Protein AF-A0A9D0ZT81-F1 (afdb_monomer_lite)

Radius of gyration: 25.04 Å; chains: 1; bounding box: 52×40×64 Å

Structure (mmCIF, N/CA/C/O backbone):
data_AF-A0A9D0ZT81-F1
#
_entry.id   AF-A0A9D0ZT81-F1
#
loop_
_atom_site.group_PDB
_atom_site.id
_atom_site.type_symbol
_atom_site.label_atom_id
_atom_site.label_alt_id
_atom_site.label_comp_id
_atom_site.label_asym_id
_atom_site.label_entity_id
_atom_site.label_seq_id
_atom_site.pdbx_PDB_ins_code
_atom_site.Cartn_x
_atom_site.Cartn_y
_atom_site.Cartn_z
_atom_site.occupancy
_atom_site.B_iso_or_equiv
_atom_site.auth_seq_id
_atom_site.auth_comp_id
_atom_site.auth_asym_id
_atom_site.auth_atom_id
_atom_site.pdbx_PDB_model_num
ATOM 1 N N . MET A 1 1 ? 24.946 -2.592 -26.479 1.00 82.44 1 MET A N 1
ATOM 2 C CA . MET A 1 1 ? 24.316 -2.781 -27.809 1.00 82.44 1 MET A CA 1
ATOM 3 C C . MET A 1 1 ? 22.796 -2.779 -27.661 1.00 82.44 1 MET A C 1
ATOM 5 O O . MET A 1 1 ? 22.275 -3.641 -26.964 1.00 82.44 1 MET A O 1
ATOM 9 N N . ASN A 1 2 ? 22.086 -1.846 -28.307 1.00 84.75 2 ASN A N 1
ATOM 10 C CA . ASN A 1 2 ? 20.623 -1.682 -28.164 1.00 84.75 2 ASN A CA 1
ATOM 11 C C . ASN A 1 2 ? 19.808 -2.383 -29.264 1.00 84.75 2 ASN A C 1
ATOM 13 O O . ASN A 1 2 ? 18.616 -2.126 -29.424 1.00 84.75 2 ASN A O 1
ATOM 17 N N . CYS A 1 3 ? 20.443 -3.287 -30.009 1.00 92.25 3 CYS A N 1
ATOM 18 C CA . CYS A 1 3 ? 19.771 -4.111 -31.001 1.00 92.25 3 CYS A CA 1
ATOM 19 C C . CYS A 1 3 ? 18.731 -5.026 -30.327 1.00 92.25 3 CYS A C 1
ATOM 21 O O . CYS A 1 3 ? 19.053 -5.756 -29.383 1.00 92.25 3 CYS A O 1
ATOM 23 N N . LYS A 1 4 ? 17.491 -5.037 -30.831 1.00 92.56 4 LYS A N 1
ATOM 24 C CA . LYS A 1 4 ? 16.387 -5.878 -30.338 1.00 92.56 4 LYS A CA 1
ATOM 25 C C . LYS A 1 4 ? 16.709 -7.373 -30.421 1.00 92.56 4 LYS A C 1
ATOM 27 O O . LYS A 1 4 ? 16.180 -8.154 -29.631 1.00 92.56 4 LYS A O 1
ATOM 32 N N . ASN A 1 5 ? 17.611 -7.759 -31.327 1.00 93.44 5 ASN A N 1
ATOM 33 C CA . ASN A 1 5 ? 18.010 -9.141 -31.596 1.00 93.44 5 ASN A CA 1
ATOM 34 C C . ASN A 1 5 ? 19.288 -9.569 -30.855 1.00 93.44 5 ASN A C 1
ATOM 36 O O . ASN A 1 5 ? 19.609 -10.754 -30.849 1.00 93.44 5 ASN A O 1
ATOM 40 N N . PHE A 1 6 ? 20.004 -8.646 -30.208 1.00 94.31 6 PHE A N 1
ATOM 41 C CA . PHE A 1 6 ? 21.231 -8.952 -29.471 1.00 94.31 6 PHE A CA 1
ATOM 42 C C . PHE A 1 6 ? 20.913 -9.486 -28.068 1.00 94.31 6 PHE A C 1
ATOM 44 O O . PHE 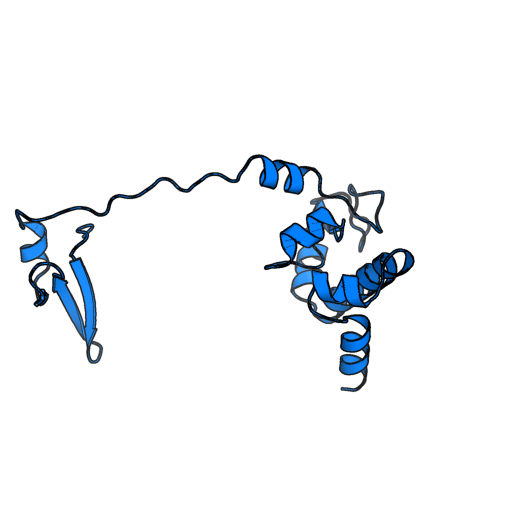A 1 6 ? 20.062 -8.943 -27.353 1.00 94.31 6 PHE A O 1
ATOM 51 N N . ARG A 1 7 ? 21.582 -10.566 -27.662 1.00 93.50 7 ARG A N 1
ATOM 52 C CA . ARG A 1 7 ? 21.490 -11.157 -26.322 1.00 93.50 7 ARG A CA 1
ATOM 53 C C . ARG A 1 7 ? 22.891 -11.403 -25.784 1.00 93.50 7 ARG A C 1
ATOM 55 O O . ARG A 1 7 ? 23.729 -11.973 -26.472 1.00 93.50 7 ARG A O 1
ATOM 62 N N . GLN A 1 8 ? 23.098 -11.033 -24.531 1.00 94.50 8 GLN A N 1
ATOM 63 C CA . GLN A 1 8 ? 24.260 -11.425 -23.748 1.00 94.50 8 GLN A CA 1
ATOM 64 C C . GLN A 1 8 ? 23.845 -12.614 -22.879 1.00 94.50 8 GLN A C 1
ATOM 66 O O . GLN A 1 8 ? 22.862 -12.523 -22.142 1.00 94.50 8 GLN A O 1
ATOM 71 N N . ARG A 1 9 ? 24.531 -13.748 -23.022 1.00 93.62 9 ARG A N 1
ATOM 72 C CA . ARG A 1 9 ? 24.208 -15.013 -22.345 1.00 93.62 9 ARG A CA 1
ATOM 73 C C . ARG A 1 9 ? 25.449 -15.563 -21.643 1.00 93.62 9 ARG A C 1
ATOM 75 O O . ARG A 1 9 ? 26.569 -15.154 -21.939 1.00 93.62 9 ARG A O 1
ATOM 82 N N . ARG A 1 10 ? 25.252 -16.492 -20.708 1.00 95.31 10 ARG A N 1
ATOM 83 C CA . ARG A 1 10 ? 26.336 -17.199 -20.012 1.00 95.31 10 ARG A CA 1
ATOM 84 C C . ARG A 1 10 ? 26.154 -18.709 -20.147 1.00 95.31 10 ARG A C 1
ATOM 86 O O . ARG A 1 10 ? 25.026 -19.190 -20.080 1.00 95.31 10 ARG A O 1
ATOM 93 N N . LYS A 1 11 ? 27.250 -19.445 -20.337 1.00 93.75 11 LYS A N 1
ATOM 94 C CA . LYS A 1 11 ? 27.295 -20.917 -20.292 1.00 93.75 11 LYS A CA 1
ATOM 95 C C . LYS A 1 11 ? 28.580 -21.330 -19.578 1.00 93.75 11 LYS A C 1
ATOM 97 O O . LYS A 1 11 ? 29.647 -20.870 -19.966 1.00 93.75 11 LYS A O 1
ATOM 102 N N . GLN A 1 12 ? 28.464 -22.142 -18.520 1.00 93.12 12 GLN A N 1
ATOM 103 C CA . GLN A 1 12 ? 29.603 -22.579 -17.689 1.00 93.12 12 GLN A CA 1
ATOM 104 C C . GLN A 1 12 ? 30.508 -21.405 -17.258 1.00 93.12 12 GLN A C 1
ATOM 106 O O . GLN A 1 12 ? 31.713 -21.402 -17.481 1.00 93.12 12 GLN A O 1
ATOM 111 N N . GLY A 1 13 ? 29.904 -20.333 -16.735 1.00 93.06 13 GLY A N 1
ATOM 112 C CA . GLY A 1 13 ? 30.620 -19.127 -16.297 1.00 93.06 13 GLY A CA 1
ATOM 113 C C . GLY A 1 13 ? 31.093 -18.189 -17.419 1.00 93.06 13 GLY A C 1
ATOM 114 O O . GLY A 1 13 ? 31.233 -16.991 -17.172 1.00 93.06 13 GLY A O 1
ATOM 115 N N . LYS A 1 14 ? 31.245 -18.674 -18.659 1.00 93.56 14 LYS A N 1
ATOM 116 C CA . LYS A 1 14 ? 31.730 -17.885 -19.803 1.00 93.56 14 LYS A CA 1
ATOM 117 C C . LYS A 1 14 ? 30.614 -17.070 -20.455 1.00 93.56 14 LYS A C 1
ATOM 119 O O . LYS A 1 14 ? 29.518 -17.577 -20.714 1.00 93.56 14 LYS A O 1
ATOM 124 N N . LEU A 1 15 ? 30.902 -15.795 -20.717 1.00 94.94 15 LEU A N 1
ATOM 125 C CA . LEU A 1 15 ? 30.020 -14.877 -21.434 1.00 94.94 15 LEU A CA 1
ATOM 126 C C . LEU A 1 15 ? 30.092 -15.138 -22.942 1.00 94.94 15 LEU A C 1
ATOM 128 O O . LEU A 1 15 ? 31.181 -15.294 -23.483 1.00 94.94 15 LEU A O 1
ATOM 132 N N . TYR A 1 16 ? 28.949 -15.122 -23.622 1.00 94.38 16 TYR A N 1
ATOM 133 C CA . TYR A 1 16 ? 28.897 -15.101 -25.082 1.00 94.38 16 TYR A CA 1
ATOM 134 C C . TYR A 1 16 ? 27.754 -14.219 -25.587 1.00 94.38 16 TYR A C 1
ATOM 136 O O . TYR A 1 16 ? 26.753 -14.000 -24.891 1.00 94.38 16 TYR A O 1
ATOM 144 N N . PHE A 1 17 ? 27.893 -13.719 -26.815 1.00 95.38 17 PHE A N 1
ATOM 145 C CA . PHE A 1 17 ? 26.844 -12.957 -27.481 1.00 95.38 17 PHE A CA 1
ATOM 146 C C . PHE A 1 17 ? 26.094 -13.830 -28.481 1.00 95.38 17 PHE A C 1
ATOM 148 O O . PHE A 1 17 ? 26.653 -14.715 -29.124 1.00 95.38 17 PHE A O 1
ATOM 155 N N . TYR A 1 18 ? 24.793 -13.591 -28.585 1.00 95.06 18 TYR A N 1
ATOM 156 C CA . TYR A 1 18 ? 23.890 -14.377 -29.409 1.00 95.06 18 TYR A CA 1
ATOM 157 C C . TYR A 1 18 ? 22.932 -13.459 -30.160 1.00 95.06 18 TYR A C 1
ATOM 159 O O . TYR A 1 18 ? 22.346 -12.539 -29.577 1.00 95.06 18 TYR A O 1
ATOM 167 N N . CYS A 1 19 ? 22.748 -13.726 -31.450 1.00 94.31 19 CYS A N 1
ATOM 168 C CA . CYS A 1 19 ? 21.787 -13.027 -32.287 1.00 94.31 19 CYS A CA 1
ATOM 169 C C . CYS A 1 19 ? 20.525 -13.878 -32.433 1.00 94.31 19 CYS A C 1
ATOM 171 O O . CYS A 1 19 ? 20.574 -14.959 -33.009 1.00 94.31 19 CYS A O 1
ATOM 173 N N . VAL A 1 20 ? 19.381 -13.375 -31.960 1.00 93.62 20 VAL A N 1
ATOM 174 C CA . VAL A 1 20 ? 18.085 -14.070 -32.076 1.00 93.62 20 VAL A CA 1
ATOM 175 C C . VAL A 1 20 ? 17.628 -14.174 -33.530 1.00 93.62 20 VAL A C 1
ATOM 177 O O . VAL A 1 20 ? 17.081 -15.199 -33.914 1.00 93.62 20 VAL A O 1
ATOM 180 N N . LEU A 1 21 ? 17.904 -13.151 -34.346 1.00 93.06 21 LEU A N 1
ATOM 181 C CA . LEU A 1 21 ? 17.529 -13.127 -35.763 1.00 93.06 21 LEU A CA 1
ATOM 182 C C 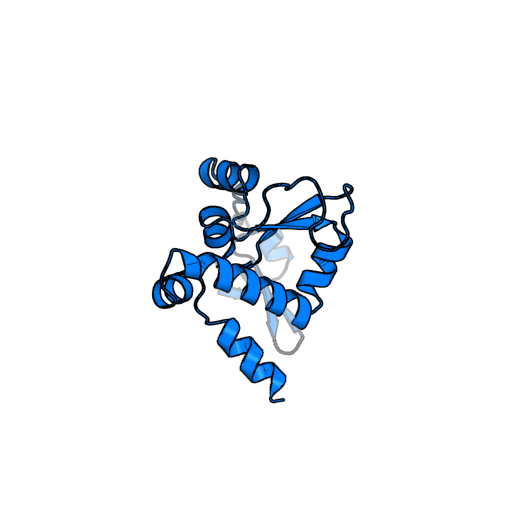. LEU A 1 21 ? 18.279 -14.196 -36.570 1.00 93.06 21 LEU A C 1
ATOM 184 O O . LEU A 1 21 ? 17.664 -14.943 -37.316 1.00 93.06 21 LEU A O 1
ATOM 188 N N . LYS A 1 22 ? 19.602 -14.292 -36.379 1.00 91.69 22 LYS A N 1
ATOM 189 C CA . LYS A 1 22 ? 20.461 -15.288 -37.049 1.00 91.69 22 LYS A CA 1
ATOM 190 C C . LYS A 1 22 ? 20.497 -16.645 -36.331 1.00 91.69 22 LYS A C 1
ATOM 192 O O . LYS A 1 22 ? 21.115 -17.576 -36.819 1.00 91.69 22 LYS A O 1
ATOM 197 N N . LYS A 1 23 ? 19.887 -16.737 -35.145 1.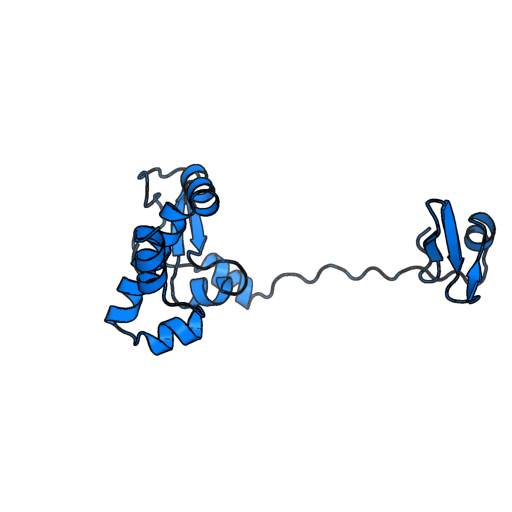00 93.50 23 LYS A N 1
ATOM 198 C CA . LYS A 1 23 ? 19.873 -17.906 -34.253 1.00 93.50 23 LYS A CA 1
ATOM 199 C C . LYS A 1 23 ? 21.253 -18.495 -33.905 1.00 93.50 23 LYS A C 1
ATOM 201 O O . LYS A 1 23 ? 21.345 -19.671 -33.562 1.00 93.50 23 LYS A O 1
ATOM 206 N N . GLN A 1 24 ? 22.305 -17.681 -33.888 1.00 93.88 24 GLN A N 1
ATOM 207 C CA . GLN A 1 24 ? 23.681 -18.144 -33.676 1.00 93.88 24 GLN A CA 1
ATOM 208 C C . GLN A 1 24 ? 24.472 -17.263 -32.707 1.00 93.88 24 GLN A C 1
ATOM 210 O O . GLN A 1 24 ? 24.089 -16.124 -32.409 1.00 93.88 24 GLN A O 1
ATOM 215 N N . MET A 1 25 ? 25.595 -17.805 -32.231 1.00 94.06 25 MET A N 1
ATOM 216 C CA . MET A 1 25 ? 26.614 -17.029 -31.528 1.00 94.06 25 MET A CA 1
ATOM 217 C C . MET A 1 25 ? 27.245 -16.022 -32.488 1.00 94.06 25 MET A C 1
ATOM 219 O O . MET A 1 25 ? 27.433 -16.308 -33.667 1.00 94.06 25 MET A O 1
ATOM 223 N N . ILE A 1 26 ? 27.513 -14.826 -31.985 1.00 93.19 26 ILE A N 1
ATOM 224 C CA . ILE A 1 26 ? 28.083 -13.722 -32.758 1.00 93.19 26 ILE A CA 1
ATOM 225 C C . ILE A 1 26 ? 29.144 -13.018 -31.924 1.00 93.19 26 ILE A C 1
ATOM 227 O O . ILE A 1 26 ? 29.110 -13.081 -30.693 1.00 93.19 26 ILE A O 1
ATOM 231 N N . ASN A 1 27 ? 30.032 -12.288 -32.585 1.00 91.31 27 ASN A N 1
ATOM 232 C CA . ASN A 1 27 ? 30.883 -11.314 -31.926 1.00 91.31 27 ASN A CA 1
ATOM 233 C C . ASN A 1 27 ? 30.160 -9.972 -31.775 1.00 91.31 27 ASN A C 1
ATOM 235 O O . ASN A 1 27 ? 29.112 -9.703 -32.374 1.00 91.31 27 ASN A O 1
ATOM 239 N N . TYR A 1 28 ? 30.723 -9.111 -30.930 1.00 88.94 28 TYR A N 1
ATOM 240 C CA . TYR A 1 28 ? 30.193 -7.767 -30.729 1.00 88.94 28 TYR A CA 1
ATOM 241 C C . TYR A 1 28 ? 30.224 -6.946 -32.028 1.00 88.94 28 TYR A C 1
ATOM 243 O O . TYR A 1 28 ? 29.222 -6.314 -32.377 1.00 88.94 28 TYR A O 1
ATOM 251 N N . GLU A 1 29 ? 31.335 -7.015 -32.767 1.00 89.38 29 GLU A N 1
ATOM 252 C CA . GLU A 1 29 ? 31.539 -6.280 -34.021 1.00 89.38 29 GLU A CA 1
ATOM 253 C C . GLU A 1 29 ? 30.558 -6.712 -35.120 1.00 89.38 29 GLU A C 1
ATOM 255 O O . GLU A 1 29 ? 29.963 -5.856 -35.779 1.00 89.38 29 GLU A O 1
ATOM 260 N N . ASP A 1 30 ? 30.247 -8.010 -35.211 1.00 87.00 30 ASP A N 1
ATOM 261 C CA . ASP A 1 30 ? 29.259 -8.547 -36.161 1.00 87.00 30 ASP A CA 1
ATOM 262 C C . ASP A 1 30 ? 27.878 -7.913 -35.976 1.00 87.00 30 ASP A C 1
ATOM 264 O O . ASP A 1 30 ? 27.130 -7.708 -36.932 1.00 87.00 30 ASP A O 1
ATOM 268 N N . CYS A 1 31 ? 27.505 -7.611 -34.728 1.00 87.88 31 CYS A N 1
ATOM 269 C CA . CYS A 1 31 ? 26.267 -6.900 -34.442 1.00 87.88 31 CYS A CA 1
ATOM 270 C C . CYS A 1 31 ? 26.434 -5.393 -34.624 1.00 87.88 31 CYS A C 1
ATOM 272 O O . CYS A 1 31 ? 25.479 -4.735 -35.028 1.00 87.88 31 CYS A O 1
ATOM 274 N N . LYS A 1 32 ? 27.614 -4.828 -34.344 1.00 87.50 32 LYS A N 1
ATOM 275 C CA . LYS A 1 32 ? 27.898 -3.393 -34.467 1.00 87.50 32 LYS A CA 1
ATOM 276 C C . LYS A 1 32 ? 27.765 -2.905 -35.912 1.00 87.50 32 LYS A C 1
ATOM 278 O O . LYS A 1 32 ? 27.076 -1.906 -36.106 1.00 87.50 32 LYS A O 1
ATOM 283 N N . GLY A 1 33 ? 28.305 -3.638 -36.881 1.00 85.88 33 GLY A N 1
ATOM 284 C CA . GLY A 1 33 ? 28.215 -3.324 -38.315 1.00 85.88 33 GLY A CA 1
ATOM 285 C C . GLY A 1 33 ? 27.019 -3.941 -39.052 1.00 85.88 33 GLY A C 1
ATOM 286 O O . GLY A 1 33 ? 26.945 -3.856 -40.270 1.00 85.88 33 GLY A O 1
ATOM 287 N N . CYS A 1 34 ? 26.091 -4.603 -38.352 1.00 87.56 34 CYS A N 1
ATOM 288 C CA . CYS A 1 34 ? 25.015 -5.355 -39.003 1.00 87.56 34 CYS A CA 1
ATOM 289 C C . CYS A 1 34 ? 24.024 -4.437 -39.755 1.00 87.56 34 CYS A C 1
ATOM 291 O O . CYS A 1 34 ? 23.427 -3.573 -39.104 1.00 87.56 34 CYS A O 1
ATOM 293 N N . PRO A 1 35 ? 23.744 -4.677 -41.055 1.00 86.62 35 PRO A N 1
ATOM 294 C CA . PRO A 1 35 ? 22.749 -3.912 -41.815 1.00 86.62 35 PRO A CA 1
ATOM 295 C C . PRO A 1 35 ? 21.314 -4.176 -41.331 1.00 86.62 35 PRO A C 1
ATOM 297 O O . PRO A 1 35 ? 20.488 -3.274 -41.298 1.00 86.62 35 PRO A O 1
ATOM 300 N N . ASN A 1 36 ? 21.035 -5.385 -40.832 1.00 87.19 36 ASN A N 1
ATOM 301 C CA . ASN A 1 36 ? 19.723 -5.783 -40.301 1.00 87.19 36 ASN A CA 1
ATOM 302 C C . ASN A 1 36 ? 19.564 -5.438 -38.808 1.00 87.19 36 ASN A C 1
ATOM 304 O O . ASN A 1 36 ? 18.890 -6.146 -38.047 1.00 87.19 36 ASN A O 1
ATOM 308 N N . LYS A 1 37 ? 20.275 -4.411 -38.329 1.00 87.50 37 LYS A N 1
ATOM 309 C CA . LYS A 1 37 ? 20.198 -3.988 -36.933 1.00 87.50 37 LYS A CA 1
ATOM 310 C C . LYS A 1 37 ? 18.932 -3.174 -36.717 1.00 87.50 37 LYS A C 1
ATOM 312 O O . LYS A 1 37 ? 18.805 -2.053 -37.187 1.00 87.50 37 LYS A O 1
ATOM 317 N N . GLU A 1 38 ? 18.063 -3.700 -35.869 1.00 91.12 38 GLU A N 1
ATOM 318 C CA . GLU A 1 38 ? 16.891 -2.978 -35.396 1.00 91.12 38 GLU A CA 1
ATOM 319 C C . GLU A 1 38 ? 17.024 -2.648 -33.915 1.00 91.12 38 GLU A C 1
ATOM 321 O O . GLU A 1 38 ? 17.402 -3.505 -33.112 1.00 91.12 38 GLU A O 1
ATOM 326 N N . TYR A 1 39 ? 16.694 -1.419 -33.536 1.00 89.88 39 TYR A N 1
ATOM 327 C CA . TYR A 1 39 ? 16.799 -0.954 -32.157 1.00 89.88 39 TYR A CA 1
ATOM 328 C C . TYR A 1 39 ? 15.553 -1.291 -31.339 1.00 89.88 39 TYR A C 1
ATOM 330 O O . TYR A 1 39 ? 14.438 -1.380 -31.855 1.00 89.88 39 TYR A O 1
ATOM 338 N N . LYS A 1 40 ? 15.741 -1.480 -30.030 1.00 87.69 40 LYS A N 1
ATOM 339 C CA . LYS A 1 4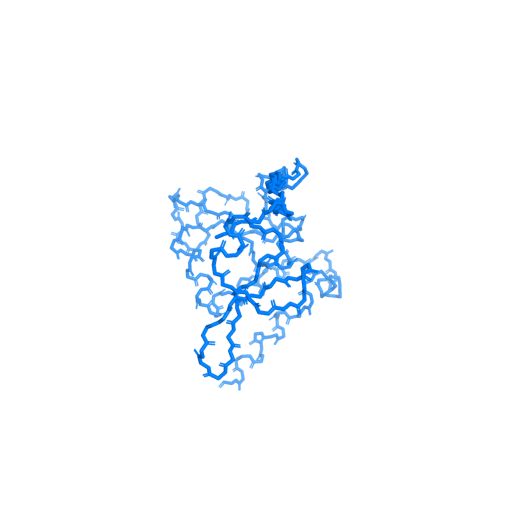0 ? 14.617 -1.561 -29.092 1.00 87.69 40 LYS A CA 1
ATOM 340 C C . LYS A 1 40 ? 13.854 -0.235 -29.113 1.00 87.69 40 LYS A C 1
ATOM 342 O O . LYS A 1 40 ? 14.443 0.815 -28.878 1.00 87.69 40 LYS A O 1
ATOM 347 N N . GLN A 1 41 ? 12.551 -0.303 -29.355 1.00 88.31 41 GLN A N 1
ATOM 348 C CA . GLN A 1 41 ? 11.650 0.836 -29.206 1.00 88.31 41 GLN A CA 1
ATOM 349 C C . GLN A 1 41 ? 11.336 1.012 -27.717 1.00 88.31 41 GLN A C 1
ATOM 351 O O . GLN A 1 41 ? 10.701 0.148 -27.104 1.00 88.31 41 GLN A O 1
ATOM 356 N N . TYR A 1 42 ? 11.807 2.103 -27.118 1.00 85.69 42 TYR A N 1
ATOM 357 C CA . TYR A 1 42 ? 11.506 2.431 -25.727 1.00 85.69 42 TYR A CA 1
ATOM 358 C C . TYR A 1 42 ? 10.195 3.208 -25.681 1.00 85.69 42 TYR A C 1
ATOM 360 O O . TYR A 1 42 ? 10.098 4.311 -26.209 1.00 85.69 42 TYR A O 1
ATOM 368 N N . LYS A 1 43 ? 9.170 2.627 -25.054 1.00 86.88 43 LYS A N 1
ATOM 369 C CA . LYS A 1 43 ? 7.930 3.355 -24.772 1.00 86.88 43 LYS A CA 1
ATOM 370 C C . LYS A 1 43 ? 8.148 4.253 -23.562 1.00 86.88 43 LYS A C 1
ATOM 372 O O . LYS A 1 43 ? 8.821 3.855 -22.610 1.00 86.88 43 LYS A O 1
ATOM 377 N N . THR A 1 44 ? 7.542 5.433 -23.580 1.00 91.00 44 THR A N 1
ATOM 378 C CA . THR A 1 44 ? 7.456 6.277 -22.389 1.00 91.00 44 THR A CA 1
ATOM 379 C C . THR A 1 44 ? 6.729 5.528 -21.274 1.00 91.00 44 THR A C 1
ATOM 381 O O . THR A 1 44 ? 5.792 4.756 -21.514 1.00 91.00 44 THR A O 1
ATOM 384 N N . LEU A 1 45 ? 7.181 5.727 -20.034 1.00 87.19 45 LEU A N 1
ATOM 385 C CA . LEU A 1 45 ? 6.483 5.188 -18.873 1.00 87.19 45 LEU A CA 1
ATOM 386 C C . LEU A 1 45 ? 5.087 5.807 -18.819 1.00 87.19 45 LEU A C 1
ATOM 388 O O . LEU A 1 45 ? 4.933 7.028 -18.864 1.00 87.19 45 LEU A O 1
ATOM 392 N N . LYS A 1 46 ? 4.059 4.959 -18.730 1.00 86.12 46 LYS A N 1
ATOM 393 C CA . LYS A 1 46 ? 2.687 5.439 -18.571 1.00 86.12 46 LYS A CA 1
ATOM 394 C C . LYS A 1 46 ? 2.580 6.209 -17.259 1.00 86.12 46 LYS A C 1
ATOM 396 O O . LYS A 1 46 ? 2.979 5.705 -16.209 1.00 86.12 46 LYS A O 1
ATOM 401 N N . GLN A 1 47 ? 2.002 7.403 -17.321 1.00 87.62 47 GLN A N 1
ATOM 402 C CA . GLN A 1 47 ? 1.685 8.160 -16.118 1.00 87.62 47 GLN A CA 1
ATOM 403 C C . GLN A 1 47 ? 0.575 7.471 -15.317 1.00 87.62 47 GLN A C 1
ATOM 405 O O . GLN A 1 47 ? -0.208 6.671 -15.844 1.00 87.62 47 GLN A O 1
ATOM 410 N N . ARG A 1 48 ? 0.507 7.780 -14.018 1.00 85.38 48 ARG A N 1
ATOM 411 C CA . ARG A 1 48 ? -0.593 7.313 -13.169 1.00 85.38 48 ARG A CA 1
ATOM 412 C C . ARG A 1 48 ? -1.913 7.847 -13.712 1.00 85.38 48 ARG A C 1
ATOM 414 O O . ARG A 1 48 ? -2.001 8.982 -14.165 1.00 85.38 48 ARG A O 1
ATOM 421 N N . THR A 1 49 ? -2.956 7.030 -13.625 1.00 92.25 49 THR A N 1
ATOM 422 C CA . THR A 1 49 ? -4.296 7.477 -14.007 1.00 92.25 49 THR A CA 1
ATOM 423 C C . THR A 1 49 ? -4.780 8.565 -13.049 1.00 92.25 49 THR A C 1
ATOM 425 O O . THR A 1 49 ? -4.544 8.487 -11.840 1.00 92.25 49 THR A O 1
ATOM 428 N N . ASN A 1 50 ? -5.547 9.529 -13.563 1.00 93.38 50 ASN A N 1
ATOM 429 C CA . ASN A 1 50 ? -6.159 10.590 -12.750 1.00 93.38 50 ASN A CA 1
ATOM 430 C C . ASN A 1 50 ? -6.989 10.020 -11.588 1.00 93.38 50 ASN A C 1
ATOM 432 O O . ASN A 1 50 ? -6.996 10.562 -10.484 1.00 93.38 50 ASN A O 1
ATOM 436 N N . LYS A 1 51 ? -7.640 8.869 -11.809 1.00 92.06 51 LYS A N 1
ATOM 437 C CA . LYS A 1 51 ? -8.403 8.146 -10.784 1.00 92.06 51 LYS A CA 1
ATOM 438 C C . LYS A 1 51 ? -7.522 7.675 -9.625 1.00 92.06 51 LYS A C 1
ATOM 440 O O . LYS A 1 51 ? -7.926 7.812 -8.472 1.00 92.06 51 LYS A O 1
ATOM 445 N N . LEU A 1 52 ? -6.342 7.122 -9.915 1.00 91.50 52 LEU A N 1
ATOM 446 C CA . LEU A 1 52 ? -5.401 6.697 -8.880 1.00 91.50 52 LEU A CA 1
ATOM 447 C C . LEU A 1 52 ? -4.816 7.908 -8.146 1.00 91.50 52 LEU A C 1
ATOM 449 O O . LEU A 1 52 ? -4.855 7.933 -6.921 1.00 91.50 52 LEU A O 1
ATOM 453 N N . ALA A 1 53 ? -4.379 8.934 -8.880 1.00 92.94 53 ALA A N 1
ATOM 454 C CA . ALA A 1 53 ? -3.837 10.158 -8.291 1.00 92.94 53 ALA A CA 1
ATOM 455 C C . ALA A 1 53 ? -4.841 10.835 -7.336 1.00 92.94 53 ALA A C 1
ATOM 457 O O . ALA A 1 53 ? -4.490 11.212 -6.217 1.00 92.94 53 ALA A O 1
ATOM 458 N N . LYS A 1 54 ? -6.123 10.905 -7.729 1.00 93.56 54 LYS A N 1
ATOM 459 C CA . LYS A 1 54 ? -7.203 11.424 -6.875 1.00 93.56 54 LYS A CA 1
ATOM 460 C C . LYS A 1 54 ? -7.356 10.612 -5.585 1.00 93.56 54 LYS A C 1
ATOM 462 O O . LYS A 1 54 ? -7.486 11.202 -4.517 1.00 93.56 54 LYS A O 1
ATOM 467 N N . ARG A 1 55 ? -7.313 9.275 -5.661 1.00 92.56 55 ARG A N 1
ATOM 468 C CA . ARG A 1 55 ? -7.384 8.403 -4.471 1.00 92.56 55 ARG A CA 1
ATOM 469 C C . ARG A 1 55 ? -6.196 8.609 -3.534 1.00 92.56 55 ARG A C 1
ATOM 471 O O . ARG A 1 55 ? -6.398 8.682 -2.330 1.00 92.56 55 ARG A O 1
ATOM 478 N N . GLU A 1 56 ? -4.986 8.744 -4.072 1.00 92.25 56 GLU A N 1
ATOM 479 C CA . GLU A 1 56 ? -3.774 8.956 -3.269 1.00 92.25 56 GLU A CA 1
ATOM 480 C C . GLU A 1 56 ? -3.798 10.300 -2.526 1.00 92.25 56 GLU A C 1
ATOM 482 O O . GLU A 1 56 ? -3.416 10.361 -1.351 1.00 92.25 56 GLU A O 1
ATOM 487 N N . LYS A 1 57 ? -4.302 11.357 -3.180 1.00 91.88 57 LYS A N 1
ATOM 488 C CA . LYS A 1 57 ? -4.501 12.681 -2.569 1.00 91.88 57 LYS A CA 1
ATOM 489 C C . LYS A 1 57 ? -5.563 12.634 -1.465 1.00 91.88 57 LYS A C 1
ATOM 491 O O . LYS A 1 57 ? -5.327 13.106 -0.349 1.00 91.88 57 LYS A O 1
ATOM 496 N N . ASN A 1 58 ? -6.686 11.976 -1.749 1.00 94.00 58 ASN A N 1
ATOM 497 C CA . ASN A 1 58 ? -7.865 11.925 -0.882 1.00 94.00 58 ASN A CA 1
ATOM 498 C C . ASN A 1 58 ? -7.846 10.752 0.114 1.00 94.00 58 ASN A C 1
ATOM 500 O O . ASN A 1 58 ? -8.897 10.318 0.577 1.00 94.00 58 ASN A O 1
ATOM 504 N N . ARG A 1 59 ? -6.662 10.226 0.450 1.00 95.44 59 ARG A N 1
ATOM 505 C CA . ARG A 1 59 ? -6.515 9.236 1.524 1.00 95.44 59 ARG A CA 1
ATOM 506 C C . ARG A 1 59 ? -7.064 9.797 2.838 1.00 95.44 59 ARG A C 1
ATOM 508 O O . ARG A 1 59 ? -6.664 10.896 3.240 1.00 95.44 59 ARG A O 1
ATOM 515 N N . TYR A 1 60 ? -7.924 9.009 3.477 1.00 97.69 60 TYR A N 1
ATOM 516 C CA . TYR A 1 60 ? -8.604 9.289 4.742 1.00 97.69 60 TYR A CA 1
ATOM 517 C C . TYR A 1 60 ? -8.489 8.078 5.678 1.00 97.69 60 TYR A C 1
ATOM 519 O O . TYR A 1 60 ? -8.103 6.999 5.228 1.00 97.69 60 TYR A O 1
ATOM 527 N N . SER A 1 61 ? -8.807 8.256 6.959 1.00 98.44 61 SER A N 1
ATOM 528 C CA . SER A 1 61 ? -8.794 7.187 7.960 1.00 98.44 61 SER A CA 1
ATOM 529 C C . SER A 1 61 ? -10.195 6.912 8.497 1.00 98.44 61 SER A C 1
ATOM 531 O O . SER A 1 61 ? -10.973 7.845 8.663 1.00 98.44 61 SER A O 1
ATOM 533 N N . ILE A 1 62 ? -10.490 5.651 8.815 1.00 98.25 62 ILE A N 1
ATOM 534 C CA . ILE A 1 62 ? -11.683 5.271 9.590 1.00 98.25 62 ILE A CA 1
ATOM 535 C C . ILE A 1 62 ? -11.501 5.438 11.106 1.00 98.25 62 ILE A C 1
ATOM 537 O O . ILE A 1 62 ? -12.484 5.408 11.831 1.00 98.25 62 ILE A O 1
ATOM 541 N N . ILE A 1 63 ? -10.261 5.599 11.588 1.00 98.31 63 ILE A N 1
ATOM 542 C CA . ILE A 1 63 ? -9.949 5.754 13.021 1.00 98.31 63 ILE A CA 1
ATOM 543 C C . ILE A 1 63 ? -9.508 7.185 13.344 1.00 98.31 63 ILE A C 1
ATOM 545 O O . ILE A 1 63 ? -9.857 7.721 14.393 1.00 98.31 63 ILE A O 1
ATOM 549 N N . TYR A 1 64 ? -8.714 7.805 12.468 1.00 97.94 64 TYR A N 1
ATOM 550 C CA . TYR A 1 64 ? -8.055 9.080 12.753 1.00 97.94 64 TYR A CA 1
ATOM 551 C C . TYR A 1 64 ? -8.682 10.243 11.981 1.00 97.94 64 TYR A C 1
ATOM 553 O O . TYR A 1 64 ? -8.501 10.374 10.773 1.00 97.94 64 TYR A O 1
ATOM 561 N N . ASN A 1 65 ? -9.355 11.140 12.701 1.00 96.31 65 ASN A N 1
ATOM 562 C CA . ASN A 1 65 ? -9.915 12.358 12.106 1.00 96.31 65 ASN A CA 1
ATOM 563 C C . ASN A 1 65 ? -8.822 13.385 11.764 1.00 96.31 65 ASN A C 1
ATOM 565 O O . ASN A 1 65 ? -8.881 14.052 10.734 1.00 96.31 65 ASN A O 1
ATOM 569 N N . ASP A 1 66 ? -7.802 13.492 12.617 1.00 96.69 66 ASP A N 1
ATOM 570 C CA . ASP A 1 66 ? -6.675 14.399 12.420 1.00 96.69 66 ASP A CA 1
ATOM 571 C C . ASP A 1 66 ? -5.527 13.678 11.704 1.00 96.69 66 ASP A C 1
ATOM 573 O O . ASP A 1 66 ? -4.787 12.899 12.303 1.00 96.69 66 ASP A O 1
ATOM 577 N N . MET A 1 67 ? -5.384 13.958 10.408 1.00 96.75 67 MET A N 1
ATOM 578 C CA . MET A 1 67 ? -4.331 13.399 9.555 1.00 96.75 67 MET A CA 1
ATOM 579 C C . MET A 1 67 ? -3.059 14.263 9.511 1.00 96.75 67 MET A C 1
ATOM 581 O O . MET A 1 67 ? -2.164 13.976 8.716 1.00 96.75 67 MET A O 1
ATOM 585 N N . THR A 1 68 ? -2.984 15.333 10.312 1.00 97.06 68 THR A N 1
ATOM 586 C CA . THR A 1 68 ? -1.874 16.309 10.302 1.00 97.06 68 THR A CA 1
ATOM 587 C C . THR A 1 68 ? -0.822 16.053 11.378 1.00 97.06 68 THR A C 1
ATOM 589 O O . THR A 1 68 ? 0.214 16.717 11.399 1.00 97.06 68 THR A O 1
ATOM 592 N N . LYS A 1 69 ? -1.059 15.070 12.252 1.00 97.88 69 LYS A N 1
ATOM 593 C CA . LYS A 1 69 ? -0.137 14.643 13.306 1.00 97.88 69 LYS A CA 1
ATOM 594 C C . LYS A 1 69 ? 0.041 13.132 13.311 1.00 97.88 69 LYS A C 1
ATOM 596 O O . LYS A 1 69 ? -0.872 12.385 12.970 1.00 97.88 69 LYS A O 1
ATOM 601 N N . CYS A 1 70 ? 1.215 12.687 13.732 1.00 98.44 70 CYS A N 1
ATOM 602 C CA . CYS A 1 70 ? 1.538 11.283 13.897 1.00 98.44 70 CYS A CA 1
ATOM 603 C C . CYS A 1 70 ? 0.651 10.675 14.987 1.00 98.44 70 CYS A C 1
ATOM 605 O O . CYS A 1 70 ? 0.620 11.172 16.112 1.00 98.44 70 CYS A O 1
ATOM 607 N N . CYS A 1 71 ? -0.027 9.574 14.677 1.00 98.00 71 CYS A N 1
ATOM 608 C CA . CYS A 1 71 ? -0.872 8.872 15.635 1.00 98.00 71 CYS A CA 1
ATOM 609 C C . CYS A 1 71 ? -0.089 8.094 16.703 1.00 98.00 71 CYS A C 1
ATOM 611 O O . CYS A 1 71 ? -0.677 7.721 17.712 1.00 98.00 71 CYS A O 1
ATOM 613 N N . GLU A 1 72 ? 1.207 7.844 16.488 1.00 97.31 72 GLU A N 1
ATOM 614 C CA . GLU A 1 72 ? 2.051 7.086 17.422 1.00 97.31 72 GLU A CA 1
ATOM 615 C C . GLU A 1 72 ? 2.824 8.004 18.382 1.00 97.31 72 GLU A C 1
ATOM 617 O O . GLU A 1 72 ? 2.867 7.735 19.576 1.00 97.31 72 GLU A O 1
ATOM 622 N N . CYS A 1 73 ? 3.419 9.095 17.881 1.00 97.56 73 CYS A N 1
ATOM 623 C CA . CYS A 1 73 ? 4.273 9.985 18.683 1.00 97.56 73 CYS A CA 1
ATOM 624 C C . CYS A 1 73 ? 3.777 11.436 18.785 1.00 97.56 73 CYS A C 1
ATOM 626 O O . CYS A 1 73 ? 4.404 12.248 19.457 1.00 97.56 73 CYS A O 1
ATOM 628 N N . GLY A 1 74 ? 2.696 11.808 18.092 1.00 97.62 74 GLY A N 1
ATOM 629 C CA . GLY A 1 74 ? 2.138 13.165 18.133 1.00 97.62 74 GLY A CA 1
ATOM 630 C C . GLY A 1 74 ? 2.898 14.231 17.331 1.00 97.62 74 GLY A C 1
ATOM 631 O O . GLY A 1 74 ? 2.406 15.354 17.230 1.00 97.62 74 GLY A O 1
ATOM 632 N N . SER A 1 75 ? 4.049 13.903 16.726 1.00 97.62 75 SER A N 1
ATOM 633 C CA . SER A 1 75 ? 4.791 14.825 15.850 1.00 97.62 75 SER A CA 1
ATOM 634 C C . SER A 1 75 ? 3.899 15.396 14.743 1.00 97.62 75 SER A C 1
ATOM 636 O O . SER A 1 75 ? 2.995 14.717 14.264 1.00 97.62 75 SER A O 1
ATOM 638 N N . LYS A 1 76 ? 4.169 16.629 14.307 1.00 97.75 76 LYS A N 1
ATOM 639 C CA . LYS A 1 76 ? 3.523 17.272 13.144 1.00 97.75 76 LYS A CA 1
ATOM 640 C C . LYS A 1 76 ? 4.452 17.369 11.927 1.00 97.75 76 LYS A C 1
ATOM 642 O O . LYS A 1 76 ? 4.079 17.932 10.903 1.00 97.75 76 LYS A O 1
ATOM 647 N N . ILE A 1 77 ? 5.670 16.839 12.038 1.00 96.81 77 ILE A N 1
ATOM 648 C CA . ILE A 1 77 ? 6.716 16.947 11.018 1.00 96.81 77 ILE A CA 1
ATOM 649 C C . ILE A 1 77 ? 6.795 15.639 10.229 1.00 96.81 77 ILE A C 1
ATOM 651 O O . ILE A 1 77 ? 6.771 14.553 10.808 1.00 96.81 77 ILE A O 1
ATOM 655 N N . GLY A 1 78 ? 6.906 15.751 8.900 1.00 95.94 78 GLY A N 1
ATOM 656 C CA . GLY A 1 78 ? 7.114 14.603 8.013 1.00 95.94 78 GLY A CA 1
ATOM 657 C C . GLY A 1 78 ? 5.967 13.593 8.049 1.00 95.94 78 GLY A C 1
ATOM 658 O O . GLY A 1 78 ? 6.219 12.393 8.098 1.00 95.94 78 GLY A O 1
ATOM 659 N N . ILE A 1 79 ? 4.717 14.072 8.100 1.00 97.81 79 ILE A N 1
ATOM 660 C CA . ILE A 1 79 ? 3.539 13.209 8.236 1.00 97.81 79 ILE A CA 1
ATOM 661 C C . ILE A 1 79 ? 3.178 12.568 6.904 1.00 97.81 79 ILE A C 1
ATOM 663 O O . ILE A 1 79 ? 2.820 13.225 5.926 1.00 97.81 79 ILE A O 1
ATOM 667 N N . GLU A 1 80 ? 3.231 11.247 6.904 1.00 96.38 80 GLU A N 1
ATOM 668 C CA . GLU A 1 80 ? 2.913 10.383 5.791 1.00 96.38 80 GLU A CA 1
ATOM 669 C C . GLU A 1 80 ? 1.591 9.649 6.057 1.00 96.38 80 GLU A C 1
ATOM 671 O O . GLU A 1 80 ? 1.289 9.193 7.162 1.00 96.38 80 GLU A O 1
ATOM 676 N N . LYS A 1 81 ? 0.777 9.520 5.006 1.00 96.56 81 LYS A N 1
ATOM 677 C CA . LYS A 1 81 ? -0.481 8.764 5.033 1.00 96.56 81 LYS A CA 1
ATOM 678 C C . LYS A 1 81 ? -0.188 7.285 4.771 1.00 96.56 81 LYS A C 1
ATOM 680 O O . LYS A 1 81 ? -0.258 6.846 3.619 1.00 96.56 81 LYS A O 1
ATOM 685 N N . ASN A 1 82 ? 0.169 6.551 5.821 1.00 96.75 82 ASN A N 1
ATOM 686 C CA . ASN A 1 82 ? 0.554 5.143 5.753 1.00 96.75 82 ASN A CA 1
ATOM 687 C C . ASN A 1 82 ? -0.670 4.238 5.537 1.00 96.75 82 ASN A C 1
ATOM 689 O O . ASN A 1 82 ? -1.617 4.281 6.323 1.00 96.75 82 ASN A O 1
ATOM 693 N N . GLU A 1 83 ? -0.660 3.398 4.497 1.00 97.25 83 GLU A N 1
ATOM 694 C CA . GLU A 1 83 ? -1.678 2.356 4.332 1.00 97.25 83 GLU A CA 1
ATOM 695 C C . GLU A 1 83 ? -1.369 1.141 5.210 1.00 97.25 83 GLU A C 1
ATOM 697 O O . GLU A 1 83 ? -0.387 0.430 4.994 1.00 97.25 83 GLU A O 1
ATOM 702 N N . ILE A 1 84 ? -2.272 0.838 6.144 1.00 98.12 84 ILE A N 1
ATOM 703 C CA . ILE A 1 84 ? -2.097 -0.263 7.100 1.00 98.12 84 ILE A CA 1
ATOM 704 C C . ILE A 1 84 ? -2.022 -1.624 6.396 1.00 98.12 84 ILE A C 1
ATOM 706 O O . ILE A 1 84 ? -1.222 -2.488 6.771 1.00 98.12 84 ILE A O 1
ATOM 710 N N . PHE A 1 85 ? -2.815 -1.808 5.337 1.00 97.56 85 PHE A N 1
ATOM 711 C CA . PHE A 1 85 ? -2.691 -2.945 4.426 1.00 97.56 85 PHE A CA 1
ATOM 712 C C . PHE A 1 85 ? -2.076 -2.466 3.104 1.00 97.56 85 PHE A C 1
ATOM 714 O O . PHE A 1 85 ? -2.754 -1.896 2.245 1.00 97.56 85 PHE A O 1
ATOM 721 N N . SER A 1 86 ? -0.766 -2.668 2.965 1.00 91.50 86 SER A N 1
ATOM 722 C CA . SER A 1 86 ? 0.042 -2.246 1.818 1.00 91.50 86 SER A CA 1
ATOM 723 C C . SER A 1 86 ? 0.094 -3.308 0.701 1.00 91.50 86 SER A C 1
ATOM 725 O O . SER A 1 86 ? -0.621 -4.316 0.729 1.00 91.50 86 SER A O 1
ATOM 727 N N . GLY A 1 87 ? 0.912 -3.073 -0.332 1.00 93.25 87 GLY A N 1
ATOM 728 C CA . GLY A 1 87 ? 1.092 -4.000 -1.454 1.00 93.25 87 GLY A CA 1
ATOM 729 C C . GLY A 1 87 ? -0.181 -4.165 -2.287 1.00 93.25 87 GLY A C 1
ATOM 730 O O . GLY A 1 87 ? -0.786 -3.175 -2.704 1.00 93.25 87 GLY A O 1
ATOM 731 N N . ALA A 1 88 ? -0.607 -5.414 -2.503 1.00 95.50 88 ALA A N 1
ATOM 732 C CA . ALA A 1 88 ? -1.819 -5.736 -3.264 1.00 95.50 88 ALA A CA 1
ATOM 733 C C . ALA A 1 88 ? -3.084 -5.058 -2.700 1.00 95.50 88 ALA A C 1
ATOM 735 O O . ALA A 1 88 ? -3.996 -4.724 -3.453 1.00 95.50 88 ALA A O 1
ATOM 736 N N . TYR A 1 89 ? -3.109 -4.779 -1.392 1.00 97.19 89 TYR A N 1
ATOM 737 C CA . TYR A 1 89 ? -4.252 -4.173 -0.709 1.00 97.19 89 TYR A CA 1
ATOM 738 C C . TYR A 1 89 ? -4.193 -2.645 -0.632 1.00 97.19 89 TYR A C 1
ATOM 740 O O . TYR A 1 89 ? -5.120 -2.038 -0.103 1.00 97.19 89 TYR A O 1
ATOM 748 N N . ARG A 1 90 ? -3.163 -1.990 -1.194 1.00 95.31 90 ARG A N 1
ATOM 749 C CA . ARG A 1 90 ? -2.998 -0.526 -1.108 1.00 95.31 90 ARG A CA 1
ATOM 750 C C . ARG A 1 90 ? -4.235 0.228 -1.596 1.00 95.31 90 ARG A C 1
ATOM 752 O O . ARG A 1 90 ? -4.722 1.125 -0.918 1.00 95.31 90 ARG A O 1
ATOM 759 N N . GLN A 1 91 ? -4.769 -0.127 -2.767 1.00 95.44 91 GLN A N 1
ATOM 760 C CA . GLN A 1 91 ? -5.951 0.558 -3.306 1.00 95.44 91 GLN A CA 1
ATOM 761 C C . GLN A 1 91 ? -7.209 0.315 -2.468 1.00 95.44 91 GLN A C 1
ATOM 763 O O . GLN A 1 91 ? -8.003 1.239 -2.292 1.00 95.44 91 GLN A O 1
ATOM 768 N N . THR A 1 92 ? -7.368 -0.896 -1.934 1.00 97.25 92 THR A N 1
ATOM 769 C CA . THR A 1 92 ? -8.455 -1.247 -1.014 1.00 97.25 92 THR A CA 1
ATOM 770 C C . THR A 1 92 ? -8.347 -0.442 0.278 1.00 97.25 92 THR A C 1
ATOM 772 O O . THR A 1 92 ? -9.334 0.149 0.704 1.00 97.25 92 THR A O 1
ATOM 775 N N . SER A 1 93 ? -7.139 -0.301 0.830 1.00 97.69 93 SER A N 1
ATOM 776 C CA . SER A 1 93 ? -6.872 0.530 2.005 1.00 97.69 93 SER A CA 1
ATOM 777 C C . SER A 1 93 ? -7.241 1.989 1.785 1.00 97.69 93 SER A C 1
ATOM 779 O O . SER A 1 93 ? -7.913 2.576 2.624 1.00 97.69 93 SER A O 1
ATOM 781 N N . MET A 1 94 ? -6.886 2.570 0.635 1.00 97.25 94 MET A N 1
ATOM 782 C CA . MET A 1 94 ? -7.299 3.940 0.308 1.00 97.25 94 MET A CA 1
ATOM 783 C C . MET A 1 94 ? -8.821 4.075 0.177 1.00 97.25 94 MET A C 1
ATOM 785 O O . MET A 1 94 ? -9.374 5.100 0.561 1.00 97.25 94 MET A O 1
ATOM 789 N N . LYS A 1 95 ? -9.496 3.061 -0.385 1.00 97.00 95 LYS A N 1
ATOM 790 C CA . LYS A 1 95 ? -10.951 3.075 -0.595 1.00 97.00 95 LYS A CA 1
ATOM 791 C C . LYS A 1 95 ? -11.730 2.939 0.712 1.00 97.00 95 LYS A C 1
ATOM 793 O O . LYS A 1 95 ? -12.775 3.558 0.827 1.00 97.00 95 LYS A O 1
ATOM 798 N N . LEU A 1 96 ? -11.253 2.105 1.633 1.00 97.62 96 LEU A N 1
ATOM 799 C CA . LEU A 1 96 ? -11.932 1.781 2.891 1.00 97.62 96 LEU A CA 1
ATOM 800 C C . LEU A 1 96 ? -11.393 2.584 4.082 1.00 97.62 96 LEU A C 1
ATOM 802 O O . LEU A 1 96 ? -11.734 2.284 5.217 1.00 97.62 96 LEU A O 1
ATOM 806 N N . GLY A 1 97 ? -10.520 3.564 3.841 1.00 98.00 97 GLY A N 1
ATOM 807 C CA . GLY A 1 97 ? -9.935 4.405 4.882 1.00 98.00 97 GLY A CA 1
ATOM 808 C C . GLY A 1 97 ? -8.999 3.670 5.852 1.00 98.00 97 GLY A C 1
ATOM 809 O O . GLY A 1 97 ? -8.865 4.064 7.007 1.00 98.00 97 GLY A O 1
ATOM 810 N N . MET A 1 98 ? -8.320 2.608 5.411 1.00 98.38 98 MET A N 1
ATOM 811 C CA . MET A 1 98 ? -7.330 1.871 6.216 1.00 98.38 98 MET A CA 1
ATOM 812 C C . MET A 1 98 ? -5.972 2.580 6.223 1.00 98.38 98 MET A C 1
ATOM 814 O O . MET A 1 98 ? -4.951 2.031 5.793 1.00 98.38 98 MET A O 1
ATOM 818 N N . VAL A 1 99 ? -5.975 3.839 6.647 1.00 98.38 99 VAL A N 1
ATOM 819 C CA . VAL A 1 99 ? -4.817 4.732 6.604 1.00 98.38 99 VAL A CA 1
ATOM 820 C C . VAL A 1 99 ? -4.567 5.300 7.992 1.00 98.38 99 VAL A C 1
ATOM 822 O O . VAL A 1 99 ? -5.508 5.720 8.660 1.00 98.38 99 VAL A O 1
ATOM 825 N N . ALA A 1 100 ? -3.309 5.353 8.416 1.00 98.31 100 ALA A N 1
ATOM 826 C CA . ALA A 1 100 ? -2.896 6.024 9.643 1.00 98.31 100 ALA A CA 1
ATOM 827 C C . ALA A 1 100 ? -1.900 7.152 9.324 1.00 98.31 100 ALA A C 1
ATOM 829 O O . ALA A 1 100 ? -1.011 6.952 8.490 1.00 98.31 100 ALA A O 1
ATOM 830 N N . PRO A 1 101 ? -2.033 8.335 9.946 1.00 98.25 101 PRO A N 1
ATOM 831 C CA . PRO A 1 101 ? -1.046 9.395 9.812 1.00 98.25 101 PRO A CA 1
ATOM 832 C C . PRO A 1 101 ? 0.166 9.070 10.693 1.00 98.25 101 PRO A C 1
ATOM 834 O O . PRO A 1 101 ? 0.046 8.943 11.908 1.00 98.25 101 PRO A O 1
ATOM 837 N N . MET A 1 102 ? 1.346 8.918 10.099 1.00 98.38 102 MET A N 1
ATOM 838 C CA . MET A 1 102 ? 2.581 8.594 10.822 1.00 98.38 102 MET A CA 1
ATOM 839 C C . MET A 1 102 ? 3.695 9.535 10.382 1.00 98.38 102 MET A C 1
ATOM 841 O O . MET A 1 102 ? 3.804 9.826 9.197 1.00 98.38 102 MET A O 1
ATOM 845 N N . CYS A 1 103 ? 4.539 10.001 11.303 1.00 98.38 103 CYS A N 1
ATOM 846 C CA . CYS A 1 103 ? 5.787 10.645 10.896 1.00 98.38 103 CYS A CA 1
ATOM 847 C C . CYS A 1 103 ? 6.718 9.619 10.233 1.00 98.38 103 CYS A C 1
ATOM 849 O O . CYS A 1 103 ? 6.548 8.412 10.425 1.00 98.38 103 CYS A O 1
ATOM 851 N N . HIS A 1 104 ? 7.719 10.098 9.497 1.00 97.56 104 HIS A N 1
ATOM 852 C CA . HIS A 1 104 ? 8.680 9.249 8.792 1.00 97.56 104 HIS A CA 1
ATOM 853 C C . HIS A 1 104 ? 9.277 8.133 9.672 1.00 97.56 104 HIS A C 1
ATOM 855 O O . HIS A 1 104 ? 9.266 6.964 9.291 1.00 97.56 104 HIS A O 1
ATOM 861 N N . GLU A 1 105 ? 9.726 8.461 10.886 1.00 97.81 105 GLU A N 1
ATOM 862 C CA . GLU A 1 105 ? 10.332 7.495 11.814 1.00 97.81 105 GLU A CA 1
ATOM 863 C C . GLU A 1 105 ? 9.347 6.408 12.259 1.00 97.81 105 GLU A C 1
ATOM 865 O O . GLU A 1 105 ? 9.646 5.214 12.186 1.00 97.81 105 GLU A O 1
ATOM 870 N N . CYS A 1 106 ? 8.137 6.796 12.677 1.00 98.25 106 CYS A N 1
ATOM 871 C CA . CYS A 1 106 ? 7.107 5.836 13.070 1.00 98.25 106 CYS A CA 1
ATOM 872 C C . CYS A 1 106 ? 6.615 5.008 11.878 1.00 98.25 106 CYS A C 1
ATOM 874 O O . CYS A 1 106 ? 6.293 3.833 12.049 1.00 98.25 106 CYS A O 1
ATOM 876 N N . HIS A 1 107 ? 6.592 5.585 10.674 1.00 97.69 107 HIS A N 1
ATOM 877 C CA . HIS A 1 107 ? 6.245 4.874 9.449 1.00 97.69 107 HIS A CA 1
ATOM 878 C C . HIS A 1 107 ? 7.285 3.796 9.113 1.00 97.69 107 HIS A C 1
ATOM 880 O O . HIS A 1 107 ? 6.912 2.656 8.836 1.00 97.69 107 HIS A O 1
ATOM 886 N N . GLN A 1 108 ? 8.580 4.110 9.221 1.00 97.56 108 GLN A N 1
ATOM 887 C CA . GLN A 1 108 ? 9.652 3.120 9.072 1.00 97.56 108 GLN A CA 1
ATOM 888 C C . GLN A 1 108 ? 9.556 2.030 10.140 1.00 97.56 108 GLN A C 1
ATOM 890 O O . GLN A 1 108 ? 9.579 0.839 9.823 1.00 97.56 108 GLN A O 1
ATOM 895 N N . LYS A 1 109 ? 9.359 2.420 11.407 1.00 97.81 109 LYS A N 1
ATOM 896 C CA . LYS A 1 109 ? 9.170 1.465 12.505 1.00 97.81 109 LYS A CA 1
ATOM 897 C C . LYS A 1 109 ? 7.981 0.539 12.246 1.00 97.81 109 LYS A C 1
ATOM 899 O O . LYS A 1 109 ? 8.102 -0.658 12.454 1.00 97.81 109 LYS A O 1
ATOM 904 N N . PHE A 1 110 ? 6.864 1.052 11.733 1.00 97.81 110 PHE A N 1
ATOM 905 C CA . PHE A 1 110 ? 5.694 0.243 11.382 1.00 97.81 110 PHE A CA 1
ATOM 906 C C . PHE A 1 110 ? 5.986 -0.837 10.325 1.00 97.81 110 PHE A C 1
ATOM 908 O O . PHE A 1 110 ? 5.362 -1.901 10.365 1.00 97.81 110 PHE A O 1
ATOM 915 N N . HIS A 1 111 ? 6.894 -0.590 9.376 1.00 95.69 111 HIS A N 1
ATOM 916 C CA . HIS A 1 111 ? 7.275 -1.598 8.375 1.00 95.69 111 HIS A CA 1
ATOM 917 C C . HIS A 1 111 ? 8.313 -2.591 8.895 1.00 95.69 111 HIS A C 1
ATOM 919 O O . HIS A 1 111 ? 8.287 -3.752 8.488 1.00 95.69 111 HIS A O 1
ATOM 925 N N . ASN A 1 112 ? 9.178 -2.158 9.812 1.00 97.31 112 ASN A N 1
ATOM 926 C CA . ASN A 1 112 ? 10.281 -2.972 10.329 1.00 97.31 112 ASN A CA 1
ATOM 927 C C . ASN A 1 112 ? 9.908 -3.783 11.584 1.00 97.31 112 ASN A C 1
ATOM 929 O O . ASN A 1 112 ? 10.509 -4.823 11.843 1.00 97.31 112 ASN A O 1
ATOM 933 N N . ASP A 1 113 ? 8.906 -3.347 12.349 1.00 97.12 113 ASP A N 1
ATOM 934 C CA . ASP A 1 113 ? 8.418 -4.021 13.553 1.00 97.12 113 ASP A CA 1
ATOM 935 C C . ASP A 1 113 ? 7.128 -4.799 13.253 1.00 97.12 113 ASP A C 1
ATOM 937 O O . ASP A 1 113 ? 6.040 -4.239 13.075 1.00 97.12 113 ASP A O 1
ATOM 941 N N . ILE A 1 114 ? 7.251 -6.129 13.230 1.00 94.88 114 ILE A N 1
ATOM 942 C CA . ILE A 1 114 ? 6.149 -7.057 12.943 1.00 94.88 114 ILE A CA 1
ATOM 943 C C . ILE A 1 114 ? 5.001 -6.905 13.952 1.00 94.88 114 ILE A C 1
ATOM 945 O O . ILE A 1 114 ? 3.832 -7.005 13.562 1.00 94.88 114 ILE A O 1
ATOM 949 N N . MET A 1 115 ? 5.305 -6.658 15.228 1.00 95.69 115 MET A N 1
ATOM 950 C CA . MET A 1 115 ? 4.298 -6.552 16.283 1.00 95.69 115 MET A CA 1
ATOM 951 C C . MET A 1 115 ? 3.559 -5.222 16.218 1.00 95.69 115 MET A C 1
ATOM 953 O O . MET A 1 115 ? 2.329 -5.209 16.324 1.00 95.69 115 MET A O 1
ATOM 957 N N . LEU A 1 116 ? 4.270 -4.119 15.965 1.00 96.50 116 LEU A N 1
ATOM 958 C CA . LEU A 1 116 ? 3.641 -2.820 15.719 1.00 96.50 116 LEU A CA 1
ATOM 959 C C . LEU A 1 116 ? 2.740 -2.883 14.480 1.00 96.50 116 LEU A C 1
ATOM 961 O O . LEU A 1 116 ? 1.576 -2.478 14.528 1.00 96.50 116 LEU A O 1
ATOM 965 N N . ASN A 1 117 ? 3.238 -3.479 13.395 1.00 97.38 117 ASN A N 1
ATOM 966 C CA . ASN A 1 117 ? 2.471 -3.691 12.174 1.00 97.38 117 ASN A CA 1
ATOM 967 C C . ASN A 1 117 ? 1.170 -4.462 12.444 1.00 97.38 117 ASN A C 1
ATOM 969 O O . ASN A 1 117 ? 0.078 -4.056 12.031 1.00 97.38 117 ASN A O 1
ATOM 973 N N . LEU A 1 118 ? 1.281 -5.581 13.167 1.00 97.50 118 LEU A N 1
ATOM 974 C CA . LEU A 1 118 ? 0.152 -6.447 13.482 1.00 97.50 118 LEU A CA 1
ATOM 975 C C . LEU A 1 118 ? -0.847 -5.772 14.429 1.00 97.50 118 LEU A C 1
ATOM 977 O O . LEU A 1 118 ? -2.053 -5.909 14.217 1.00 97.50 118 LEU A O 1
ATOM 981 N N . LYS A 1 119 ? -0.371 -5.001 15.416 1.00 97.62 119 LYS A N 1
ATOM 982 C CA . LYS A 1 119 ? -1.209 -4.202 16.327 1.00 97.62 119 LYS A CA 1
ATOM 983 C C . LYS A 1 119 ? -2.126 -3.264 15.544 1.00 97.62 119 LYS A C 1
ATOM 985 O O . LYS A 1 119 ? -3.338 -3.286 15.751 1.00 97.62 119 LYS A O 1
ATOM 990 N N . TYR A 1 120 ? -1.572 -2.500 14.605 1.00 98.44 120 TYR A N 1
ATOM 991 C CA . TYR A 1 120 ? -2.353 -1.587 13.768 1.00 98.44 120 TYR A CA 1
ATOM 992 C C . TYR A 1 120 ? -3.332 -2.332 12.854 1.00 98.44 120 TYR A C 1
ATOM 994 O O . TYR A 1 120 ? -4.499 -1.958 12.770 1.00 98.44 120 TYR A O 1
ATOM 1002 N N . LYS A 1 121 ? -2.912 -3.437 12.227 1.00 98.44 121 LYS A N 1
ATOM 1003 C CA . LYS A 1 121 ? -3.814 -4.261 11.401 1.00 98.44 121 LYS A CA 1
ATOM 1004 C C . LYS A 1 121 ? -5.004 -4.805 12.191 1.00 98.44 121 LYS A C 1
ATOM 1006 O O . LYS A 1 121 ? -6.128 -4.779 11.699 1.00 98.44 121 LYS A O 1
ATOM 1011 N N . VAL A 1 122 ? -4.773 -5.251 13.425 1.00 98.50 122 VAL A N 1
ATOM 1012 C CA . VAL A 1 122 ? -5.833 -5.691 14.343 1.00 98.50 122 VAL A CA 1
ATOM 1013 C C . VAL A 1 122 ? -6.755 -4.539 14.728 1.00 98.50 122 VAL A C 1
ATOM 1015 O O . VAL A 1 122 ? -7.969 -4.715 14.736 1.00 98.50 122 VAL A O 1
ATOM 1018 N N . MET A 1 123 ? -6.196 -3.372 15.039 1.00 98.62 123 MET A N 1
ATOM 1019 C CA . MET A 1 123 ? -6.963 -2.187 15.414 1.00 98.62 123 MET A CA 1
ATOM 1020 C C . MET A 1 123 ? -7.906 -1.741 14.287 1.00 98.62 123 MET A C 1
ATOM 1022 O O . MET A 1 123 ? -9.098 -1.573 14.525 1.00 98.62 123 MET A O 1
ATOM 1026 N N . PHE A 1 124 ? -7.410 -1.655 13.050 1.00 98.69 124 PHE A N 1
ATOM 1027 C CA . PHE A 1 124 ? -8.234 -1.318 11.884 1.00 98.69 124 PHE A CA 1
ATOM 1028 C C . PHE A 1 124 ? -9.264 -2.401 11.549 1.00 98.69 124 PHE A C 1
ATOM 1030 O O . PHE A 1 124 ? -10.398 -2.072 11.213 1.00 98.69 124 PHE A O 1
ATOM 1037 N N . GLN A 1 125 ? -8.915 -3.686 11.692 1.00 98.69 125 GLN A N 1
ATOM 1038 C CA . GLN A 1 125 ? -9.896 -4.764 11.545 1.00 98.69 125 GLN A CA 1
ATOM 1039 C C . GLN A 1 125 ? -11.036 -4.616 12.557 1.00 98.69 125 GLN A C 1
ATOM 1041 O O . GLN A 1 125 ? -12.195 -4.733 12.177 1.00 98.69 125 GLN A O 1
ATOM 1046 N N . LYS A 1 126 ? -10.717 -4.356 13.832 1.00 98.56 126 LYS A N 1
ATOM 1047 C CA . LYS A 1 126 ? -11.720 -4.165 14.887 1.00 98.56 126 LYS A CA 1
ATOM 1048 C C . LYS A 1 126 ? -12.643 -2.987 14.597 1.00 98.56 126 LYS A C 1
ATOM 1050 O O . LYS A 1 126 ? -13.833 -3.105 14.851 1.00 98.56 126 LYS A O 1
ATOM 1055 N N . GLU A 1 127 ? -12.111 -1.885 14.075 1.00 98.62 127 GLU A N 1
ATOM 1056 C CA . GLU A 1 127 ? -12.939 -0.734 13.710 1.00 98.62 127 GLU A CA 1
ATOM 1057 C C . GLU A 1 127 ? -13.883 -1.066 12.553 1.00 98.62 127 GLU A C 1
ATOM 1059 O O . GLU A 1 127 ? -15.078 -0.80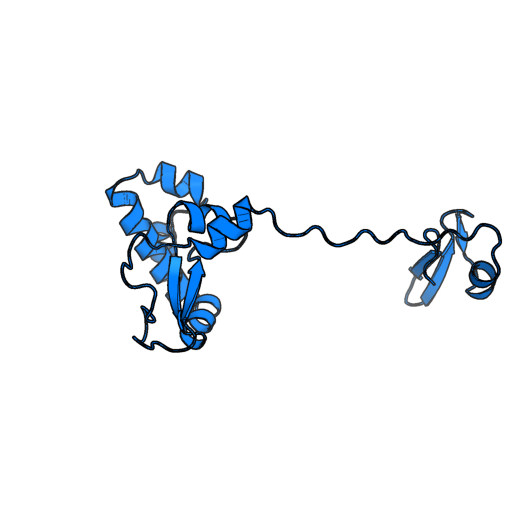3 12.628 1.00 98.62 127 GLU A O 1
ATOM 1064 N N . TYR A 1 128 ? -13.365 -1.717 11.511 1.00 98.56 128 TYR A N 1
ATOM 1065 C CA . TYR A 1 128 ? -14.148 -2.078 10.332 1.00 98.56 128 TYR A CA 1
ATOM 1066 C C . TYR A 1 128 ? -15.336 -2.988 10.659 1.00 98.56 128 TYR A C 1
ATOM 1068 O O . TYR A 1 128 ? -16.448 -2.763 10.184 1.00 98.56 128 TYR A O 1
ATOM 1076 N N . ILE A 1 129 ? -15.115 -3.996 11.510 1.00 98.25 129 ILE A N 1
ATOM 1077 C CA . ILE A 1 129 ? -16.156 -4.975 11.853 1.00 98.25 129 ILE A CA 1
ATOM 1078 C C . ILE A 1 129 ? -17.253 -4.423 12.776 1.00 98.25 129 ILE A C 1
ATOM 1080 O O . ILE A 1 129 ? -18.209 -5.132 13.066 1.00 98.25 129 ILE A O 1
ATOM 1084 N N . LYS A 1 130 ? -17.145 -3.174 13.252 1.00 98.38 130 LYS A N 1
ATOM 1085 C CA . LYS A 1 130 ? -18.254 -2.519 13.969 1.00 98.38 130 LYS A CA 1
ATOM 1086 C C . LYS A 1 130 ? -19.444 -2.243 13.051 1.00 98.38 130 LYS A C 1
ATOM 1088 O O . LYS A 1 130 ? -20.571 -2.186 13.522 1.00 98.38 130 LYS A O 1
ATOM 1093 N N . THR A 1 131 ? -19.186 -2.041 11.760 1.00 97.69 131 THR A N 1
ATOM 1094 C CA . THR A 1 131 ? -20.202 -1.687 10.756 1.00 97.69 131 THR A CA 1
ATOM 1095 C C . THR A 1 131 ? -20.291 -2.693 9.607 1.00 97.69 131 THR A C 1
ATOM 1097 O O . THR A 1 131 ? -21.230 -2.633 8.822 1.00 97.69 131 THR A O 1
ATOM 1100 N N . HIS A 1 132 ? -19.339 -3.625 9.508 1.00 97.88 132 HIS A N 1
ATOM 1101 C CA . HIS A 1 132 ? -19.251 -4.641 8.455 1.00 97.88 132 HIS A CA 1
ATOM 1102 C C . HIS A 1 132 ? -19.015 -6.034 9.056 1.00 97.88 132 HIS A C 1
ATOM 1104 O O . HIS A 1 132 ? -18.636 -6.169 10.217 1.00 97.88 132 HIS A O 1
ATOM 1110 N N . SER A 1 133 ? -19.194 -7.096 8.269 1.00 98.19 133 SER A N 1
ATOM 1111 C CA . SER A 1 133 ? -18.920 -8.458 8.738 1.00 98.19 133 SER A CA 1
ATOM 1112 C C . SER A 1 133 ? -17.429 -8.813 8.679 1.00 98.19 133 SER A C 1
ATOM 1114 O O . SER A 1 133 ? -16.640 -8.237 7.923 1.00 98.19 133 SER A O 1
ATOM 1116 N N . LEU A 1 134 ? -17.036 -9.822 9.463 1.00 98.19 134 LEU A N 1
ATOM 1117 C CA . LEU A 1 134 ? -15.694 -10.403 9.384 1.00 98.19 134 LEU A CA 1
ATOM 1118 C C . LEU A 1 134 ? -15.420 -11.023 8.004 1.00 98.19 134 LEU A C 1
ATOM 1120 O O . LEU A 1 134 ? -14.307 -10.894 7.494 1.00 98.19 134 LEU A O 1
ATOM 1124 N N . ASP A 1 135 ? -16.418 -11.658 7.395 1.00 98.25 135 ASP A N 1
ATOM 1125 C CA . ASP A 1 135 ? -16.279 -12.277 6.075 1.00 98.25 135 ASP A CA 1
ATOM 1126 C C . ASP A 1 135 ? -16.011 -11.234 4.990 1.00 98.25 135 ASP A C 1
ATOM 1128 O O . ASP A 1 135 ? -15.144 -11.438 4.139 1.00 98.25 135 ASP A O 1
ATOM 1132 N N . ASP A 1 136 ? -16.675 -10.076 5.056 1.00 98.31 136 ASP A N 1
ATOM 1133 C CA . ASP A 1 136 ? -16.393 -8.963 4.151 1.00 98.31 136 ASP A CA 1
ATOM 1134 C C . ASP A 1 136 ? -14.973 -8.412 4.357 1.00 98.31 136 ASP A C 1
ATOM 1136 O O . ASP A 1 136 ? -14.244 -8.155 3.394 1.00 98.31 136 ASP A O 1
ATOM 1140 N N . PHE A 1 137 ? -14.512 -8.315 5.607 1.00 98.44 137 PHE A N 1
ATOM 1141 C CA . PHE A 1 137 ? -13.127 -7.940 5.884 1.00 98.44 137 PHE A CA 1
ATOM 1142 C C . PHE A 1 137 ? -12.128 -8.939 5.274 1.00 98.44 137 PHE A C 1
ATOM 1144 O O . PHE A 1 137 ? -11.171 -8.540 4.602 1.00 98.44 137 PHE A O 1
ATOM 1151 N N . ILE A 1 138 ? -12.350 -10.244 5.466 1.00 98.00 138 ILE A N 1
ATOM 1152 C CA . ILE A 1 138 ? -11.492 -11.300 4.909 1.00 98.00 138 ILE A CA 1
ATOM 1153 C C . ILE A 1 138 ? -11.543 -11.281 3.379 1.00 98.00 138 ILE A C 1
ATOM 1155 O O . ILE A 1 138 ? -10.501 -11.421 2.745 1.00 98.00 138 ILE A O 1
ATOM 1159 N N . LYS A 1 139 ? -12.700 -11.022 2.770 1.00 98.12 139 LYS A N 1
ATOM 1160 C CA . LYS A 1 139 ? -12.824 -10.852 1.317 1.00 98.12 139 LYS A CA 1
ATOM 1161 C C . LYS A 1 139 ? -11.962 -9.695 0.794 1.00 98.12 139 LYS A C 1
ATOM 1163 O O . LYS A 1 139 ? -11.356 -9.819 -0.267 1.00 98.12 139 LYS A O 1
ATOM 1168 N N . ASN A 1 140 ? -11.873 -8.590 1.537 1.00 97.81 140 ASN A N 1
ATOM 1169 C CA . ASN A 1 140 ? -11.102 -7.408 1.141 1.00 97.81 140 ASN A CA 1
ATOM 1170 C C . ASN A 1 140 ? -9.586 -7.521 1.414 1.00 97.81 140 ASN A C 1
ATOM 1172 O O . ASN A 1 140 ? -8.796 -6.962 0.648 1.00 97.81 140 ASN A O 1
ATOM 1176 N N . PHE A 1 141 ? -9.167 -8.219 2.481 1.00 97.81 141 PHE A N 1
ATOM 1177 C CA . PHE A 1 141 ? -7.766 -8.236 2.958 1.00 97.81 141 PHE A CA 1
ATOM 1178 C C . PHE A 1 141 ? -7.130 -9.632 3.088 1.00 97.81 141 PHE A C 1
ATOM 1180 O O . PHE A 1 141 ? -5.961 -9.758 3.473 1.00 97.81 141 PHE A O 1
ATOM 1187 N N . GLY A 1 142 ? -7.889 -10.685 2.795 1.00 97.06 142 GLY A N 1
ATOM 1188 C CA . GLY A 1 142 ? -7.460 -12.082 2.694 1.00 97.06 142 GLY A CA 1
ATOM 1189 C C . GLY A 1 142 ? -7.130 -12.790 4.010 1.00 97.06 142 GLY A C 1
ATOM 1190 O O . GLY A 1 142 ? -6.768 -13.964 3.981 1.00 97.06 142 GLY A O 1
ATOM 1191 N N . LYS A 1 143 ? -7.166 -12.105 5.163 1.00 96.12 143 LYS A N 1
ATOM 1192 C CA . LYS A 1 143 ? -6.705 -12.657 6.451 1.00 96.12 143 LYS A CA 1
ATOM 1193 C C . LYS A 1 143 ? -7.498 -12.106 7.629 1.00 96.12 143 LYS A C 1
ATOM 1195 O O . LYS A 1 143 ? -7.850 -10.935 7.644 1.00 96.12 143 LYS A O 1
ATOM 1200 N N . ASN A 1 144 ? -7.661 -12.926 8.667 1.00 97.88 144 ASN A N 1
ATOM 1201 C CA . ASN A 1 144 ? -8.113 -12.487 9.987 1.00 97.88 144 ASN A CA 1
ATOM 1202 C C . ASN A 1 144 ? -6.893 -12.161 10.875 1.00 97.88 144 ASN A C 1
ATOM 1204 O O . ASN A 1 144 ? -6.217 -13.057 11.387 1.00 97.88 144 ASN A O 1
ATOM 1208 N N . TYR A 1 145 ? -6.595 -10.876 11.062 1.00 97.75 145 TYR A N 1
ATOM 1209 C CA . TYR A 1 145 ? -5.441 -10.413 11.838 1.00 97.75 145 TYR A CA 1
ATOM 1210 C C . TYR A 1 145 ? -5.637 -10.548 13.349 1.00 97.75 145 TYR A C 1
ATOM 1212 O O . TYR A 1 145 ? -4.655 -10.774 14.054 1.00 97.75 145 TYR A O 1
ATOM 1220 N N . ILE A 1 146 ? -6.877 -10.492 13.854 1.00 97.38 146 ILE A N 1
ATOM 1221 C CA . ILE A 1 146 ? -7.180 -10.796 15.266 1.00 97.38 146 ILE A CA 1
ATOM 1222 C C . ILE A 1 146 ? -6.765 -12.237 15.583 1.00 97.38 146 ILE A C 1
ATOM 1224 O O . ILE A 1 146 ? -6.093 -12.484 16.585 1.00 97.38 146 ILE A O 1
ATOM 1228 N N . TYR A 1 147 ? -7.120 -13.181 14.707 1.00 96.94 147 TYR A N 1
ATOM 1229 C CA . TYR A 1 147 ? -6.686 -14.571 14.832 1.00 96.94 147 TYR A CA 1
ATOM 1230 C C . TYR A 1 147 ? -5.161 -14.701 14.707 1.00 96.94 147 TYR A C 1
ATOM 1232 O O . TYR A 1 147 ? -4.531 -15.333 15.551 1.00 96.94 147 TYR A O 1
ATOM 1240 N N . LYS A 1 148 ? -4.544 -14.029 13.723 1.00 96.00 148 LYS A N 1
ATOM 1241 C CA . LYS A 1 148 ? -3.081 -14.034 13.544 1.00 96.00 148 LYS A CA 1
ATOM 1242 C C . LYS A 1 148 ? -2.325 -13.576 14.800 1.00 96.00 148 LYS A C 1
ATOM 1244 O O . LYS A 1 148 ? -1.330 -14.196 15.162 1.00 96.00 148 LYS A O 1
ATOM 1249 N N . LEU A 1 149 ? -2.801 -12.527 15.477 1.00 95.19 149 LEU A N 1
ATOM 1250 C CA . LEU A 1 149 ? -2.201 -12.042 16.724 1.00 95.19 149 LEU A CA 1
ATOM 1251 C C . LEU A 1 149 ? -2.301 -13.073 17.854 1.00 95.19 149 LEU A C 1
ATOM 1253 O O . LEU A 1 149 ? -1.343 -13.239 18.602 1.00 95.19 149 LEU A O 1
ATOM 1257 N N . LYS A 1 150 ? -3.428 -13.790 17.970 1.00 93.56 150 LYS A N 1
ATOM 1258 C CA . LYS A 1 150 ? -3.575 -14.867 18.964 1.00 93.56 150 LYS A CA 1
ATOM 1259 C C . LYS A 1 150 ? -2.554 -15.984 18.746 1.00 93.56 150 LYS A C 1
ATOM 1261 O O . LYS A 1 150 ? -2.029 -16.493 19.725 1.00 93.56 150 LYS A O 1
ATOM 1266 N N . GLN A 1 151 ? -2.255 -16.328 17.494 1.00 91.50 151 GLN A N 1
ATOM 1267 C CA . GLN A 1 151 ? -1.266 -17.363 17.180 1.00 91.50 151 GLN A CA 1
ATOM 1268 C C . GLN A 1 151 ? 0.160 -16.927 17.530 1.00 91.50 151 GLN A C 1
ATOM 1270 O O . GLN A 1 151 ? 0.893 -17.720 18.100 1.00 91.50 151 GLN A O 1
ATOM 1275 N N . GLN A 1 152 ? 0.531 -15.664 17.286 1.00 86.62 152 GLN A N 1
ATOM 1276 C CA . GLN A 1 152 ? 1.865 -15.165 17.654 1.00 86.62 152 GLN A CA 1
ATOM 1277 C C . GLN A 1 152 ? 2.108 -15.071 19.163 1.00 86.62 152 GLN A C 1
ATOM 1279 O O . GLN A 1 152 ? 3.250 -15.122 19.579 1.00 86.62 152 GLN A O 1
ATOM 1284 N N . LYS A 1 153 ? 1.060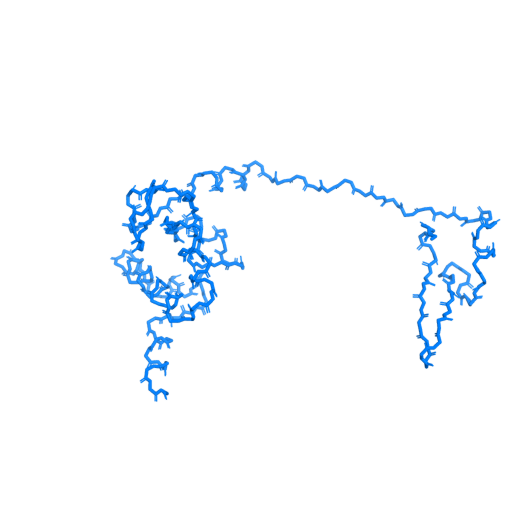 -14.931 19.984 1.00 82.25 153 LYS A N 1
ATOM 1285 C CA . LYS A 1 153 ? 1.193 -14.911 21.452 1.00 82.25 153 LYS A CA 1
ATOM 1286 C C . LYS A 1 153 ? 1.324 -16.300 22.086 1.00 82.25 153 LYS A C 1
ATOM 1288 O O . LYS A 1 153 ? 1.550 -16.386 23.286 1.00 82.25 153 LYS A O 1
ATOM 1293 N N . LYS A 1 154 ? 1.071 -17.362 21.318 1.00 74.62 154 LYS A N 1
ATOM 1294 C CA . LYS A 1 154 ? 1.187 -18.756 21.774 1.00 74.62 154 LYS A CA 1
ATOM 1295 C C . LYS A 1 154 ? 2.568 -19.355 21.497 1.00 74.62 154 LYS A C 1
ATOM 1297 O O . LYS A 1 154 ? 2.819 -20.473 21.930 1.00 74.62 154 LYS A O 1
ATOM 1302 N N . THR A 1 155 ? 3.391 -18.654 20.724 1.00 57.56 155 THR A N 1
ATOM 1303 C CA . THR A 1 155 ? 4.777 -18.997 20.391 1.00 57.56 155 THR A CA 1
ATOM 1304 C C . THR A 1 155 ? 5.700 -18.151 21.249 1.00 57.56 155 THR A C 1
ATOM 1306 O O . THR A 1 155 ? 6.729 -18.700 21.683 1.00 57.56 155 THR A O 1
#

Organism: NCBI:txid2840752

Foldseek 3Di:
DQFPQWDWDDDPNDIWIAGNVVRGTDDPVCQVPPPPGDGDDDDDDDDDDPVVVVLLVQQAALVDPDLQAAPPPRDNPQWDFDQLQDDPLRSVSSVQNNTGTHHPVVSVCCVVPPVNSLVSVQVRLVSVCVPPPPVVVCVRRVDDSVVVVVVVVVD

Secondary structure (DSSP, 8-state):
--BTTEEEEEETTEEEEEETTTTEEE-HHHHHT-TT--B---PPPPPPPHHHHHHHHT---SS-S--SS-TTT---SSEEEEESS-GGGHHHHHHTT-EEEEEHHHHHHHHH-HHHHHHHHHHHHHHHTTTS-HHHHHHHHSS-HHHHHHHHTT-

pLDDT: mean 94.36, std 5.21, range [57.56, 98.69]

Sequence (155 aa):
MNCKNFRQRRKQGKLYFYCVLKKQMINYEDCKGCPNKEYKQYKTLKQRTNKLAKREKNRYSIIYNDMTKCCECGSKIGIEKNEIFSGAYRQTSMKLGMVAPMCHECHQKFHNDIMLNLKYKVMFQKEYIKTHSLDDFIKNFGKNYIYKLKQQKKT